Protein AF-A0A2M7H4E1-F1 (afdb_monomer_lite)

Sequence (148 aa):
MEDAEVHVAVVVQKMVNADIAGVIFSVHPVTKDTNQMIIEAGFGLGEALVSGQITPDNYIVHKDSLDIVDTYIGHQKLKIQRDRDGKNETVELNSEQGSLRKLTDDQVKALAQETLLIEKHYGFPVDIEWAMEDGKVYITQARPITTL

Radius of gyration: 16.44 Å; chains: 1; bounding box: 34×48×45 Å

Organism: NCBI:txid2014247

InterPro domains:
  IPR002192 Pyruvate phosphate dikinase, AMP/ATP-binding [PF01326] (3-147)
  IPR006319 Phosphoenolpyruvate synthase [PTHR43030] (2-147)

Structure (mmCIF, N/CA/C/O backbone):
data_AF-A0A2M7H4E1-F1
#
_entry.id   AF-A0A2M7H4E1-F1
#
loop_
_atom_site.group_PDB
_atom_site.id
_atom_site.type_symbol
_atom_site.label_atom_id
_atom_site.label_alt_id
_atom_site.label_comp_id
_atom_site.label_asym_id
_atom_site.label_entity_id
_atom_site.label_seq_id
_atom_site.pdbx_PDB_ins_code
_atom_site.Cartn_x
_atom_site.Cartn_y
_atom_site.Cartn_z
_atom_site.occupancy
_atom_site.B_iso_or_equiv
_atom_site.auth_seq_id
_atom_site.auth_comp_id
_atom_site.auth_asym_id
_atom_site.auth_atom_id
_atom_site.pdbx_PDB_model_num
ATOM 1 N N . MET A 1 1 ? 7.131 -32.845 25.749 1.00 54.28 1 MET A N 1
ATOM 2 C CA . MET A 1 1 ? 6.362 -31.964 24.853 1.00 54.28 1 MET A CA 1
ATOM 3 C C . MET A 1 1 ? 6.097 -32.795 23.625 1.00 54.28 1 MET A C 1
ATOM 5 O O . MET A 1 1 ? 7.062 -33.188 22.989 1.00 54.28 1 MET A O 1
ATOM 9 N N . GLU A 1 2 ? 4.848 -33.201 23.410 1.00 58.53 2 GLU A N 1
ATOM 10 C CA . GLU A 1 2 ? 4.446 -33.810 22.139 1.00 58.53 2 GLU A CA 1
ATOM 11 C C . GLU A 1 2 ? 4.684 -32.787 21.026 1.00 58.53 2 GLU A C 1
ATOM 13 O O . GLU A 1 2 ? 4.291 -31.627 21.168 1.00 58.53 2 GLU A O 1
ATOM 18 N N . ASP A 1 3 ? 5.357 -33.212 19.957 1.00 66.62 3 ASP A N 1
ATOM 19 C CA . ASP A 1 3 ? 5.378 -32.485 18.692 1.00 66.62 3 ASP A CA 1
ATOM 20 C C . ASP A 1 3 ? 3.930 -32.401 18.200 1.00 66.62 3 ASP A C 1
ATOM 22 O O . ASP A 1 3 ? 3.350 -33.397 17.769 1.00 66.62 3 ASP A O 1
ATOM 26 N N . ALA A 1 4 ? 3.310 -31.228 18.334 1.00 75.19 4 ALA A N 1
ATOM 27 C CA . ALA A 1 4 ? 1.997 -30.990 17.757 1.00 75.19 4 ALA A CA 1
ATOM 28 C C . ALA A 1 4 ? 2.107 -31.153 16.235 1.00 75.19 4 ALA A C 1
ATOM 30 O O . ALA A 1 4 ? 2.955 -30.526 15.600 1.00 75.19 4 ALA A O 1
ATOM 31 N N . GLU A 1 5 ? 1.268 -32.010 15.660 1.00 81.56 5 GLU A N 1
ATOM 32 C CA . GLU A 1 5 ? 1.262 -32.294 14.228 1.00 81.56 5 GLU A CA 1
ATOM 33 C C . GLU A 1 5 ? 0.869 -31.017 13.461 1.00 81.56 5 GLU A C 1
ATOM 35 O O . GLU A 1 5 ? -0.271 -30.552 13.516 1.00 81.56 5 GLU A O 1
ATOM 40 N N . VAL A 1 6 ? 1.845 -30.379 12.806 1.00 88.56 6 VAL A N 1
ATOM 41 C CA . VAL A 1 6 ? 1.629 -29.143 12.043 1.00 88.56 6 VAL A CA 1
ATOM 42 C C . VAL A 1 6 ? 1.132 -29.504 10.648 1.00 88.56 6 VAL A C 1
ATOM 44 O O . VAL A 1 6 ? 1.830 -30.159 9.876 1.00 88.56 6 VAL A O 1
ATOM 47 N N . HIS A 1 7 ? -0.059 -29.026 10.297 1.00 92.56 7 HIS A N 1
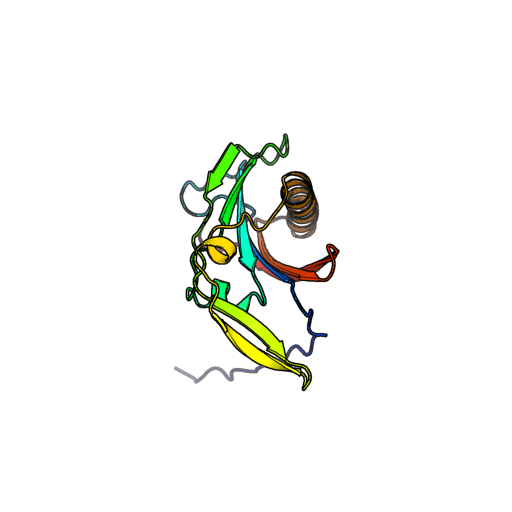ATOM 48 C CA . HIS A 1 7 ? -0.599 -29.136 8.944 1.00 92.56 7 HIS A CA 1
ATOM 49 C C . HIS A 1 7 ? -0.417 -27.823 8.174 1.00 92.56 7 HIS A C 1
ATOM 51 O O . HIS A 1 7 ? -0.523 -26.737 8.742 1.00 92.56 7 HIS A O 1
ATOM 57 N N . VAL A 1 8 ? -0.171 -27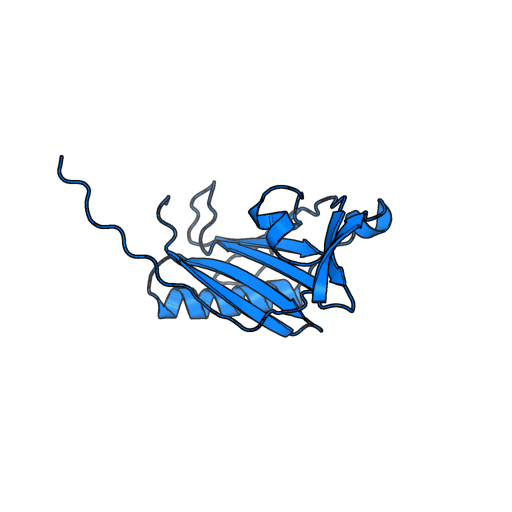.923 6.865 1.00 94.25 8 VAL A N 1
ATOM 58 C CA . VAL A 1 8 ? 0.025 -26.771 5.972 1.00 94.25 8 VAL A CA 1
ATOM 59 C C . VAL A 1 8 ? -1.030 -26.796 4.873 1.00 94.25 8 VAL A C 1
ATOM 61 O O . VAL A 1 8 ? -1.188 -27.798 4.178 1.00 94.25 8 VAL A O 1
ATOM 64 N N . ALA A 1 9 ? -1.729 -25.676 4.695 1.00 95.94 9 ALA A N 1
ATOM 65 C CA . ALA A 1 9 ? -2.583 -25.424 3.541 1.00 95.94 9 ALA A CA 1
ATOM 66 C C . ALA A 1 9 ? -1.875 -24.462 2.580 1.00 95.94 9 ALA A C 1
ATOM 68 O O . ALA A 1 9 ? -1.227 -23.512 3.015 1.00 95.94 9 ALA A O 1
ATOM 69 N N . VAL A 1 10 ? -2.008 -24.701 1.274 1.00 96.38 10 VAL A N 1
ATOM 70 C CA . VAL A 1 10 ? -1.395 -23.868 0.230 1.00 96.38 10 VAL A CA 1
ATOM 71 C C . VAL A 1 10 ? -2.482 -23.071 -0.479 1.00 96.38 10 VAL A C 1
ATOM 73 O O . VAL A 1 10 ? -3.408 -23.648 -1.050 1.00 96.38 10 VAL A O 1
ATOM 76 N N . VAL A 1 11 ? -2.357 -21.743 -0.463 1.00 96.50 11 VAL A N 1
ATOM 77 C CA . VAL A 1 11 ? -3.219 -20.842 -1.236 1.00 96.50 11 VAL A CA 1
ATOM 78 C C . VAL A 1 11 ? -2.659 -20.720 -2.651 1.00 96.50 11 VAL A C 1
ATOM 80 O O . VAL A 1 11 ? -1.509 -20.334 -2.840 1.00 96.50 11 VAL A O 1
ATOM 83 N N . VAL A 1 12 ? -3.478 -21.041 -3.655 1.00 96.62 12 VAL A N 1
ATOM 84 C CA . VAL A 1 12 ? -3.151 -20.830 -5.072 1.00 96.62 12 VAL A CA 1
ATOM 85 C C . VAL A 1 12 ? -4.010 -19.684 -5.590 1.00 96.62 12 VAL A C 1
ATOM 87 O O . VAL A 1 12 ? -5.218 -19.830 -5.765 1.00 96.62 12 VAL A O 1
ATOM 90 N N . GLN A 1 13 ? -3.380 -18.535 -5.822 1.00 95.69 13 GLN A N 1
ATOM 91 C CA . GLN A 1 13 ? -4.037 -17.299 -6.241 1.00 95.69 13 GLN A CA 1
ATOM 92 C C . GLN A 1 13 ? -3.543 -16.859 -7.622 1.00 95.69 13 GLN A C 1
ATOM 94 O O . GLN A 1 13 ? -2.391 -17.084 -7.995 1.00 95.69 13 GLN A O 1
ATOM 99 N N . LYS A 1 14 ? -4.419 -16.206 -8.396 1.00 94.12 14 LYS A N 1
ATOM 100 C CA . LYS A 1 14 ? -4.016 -15.549 -9.642 1.00 94.12 14 LYS A CA 1
ATOM 101 C C . LYS A 1 14 ? -3.044 -14.408 -9.324 1.00 94.12 14 LYS A C 1
ATOM 103 O O . LYS A 1 14 ? -3.386 -13.499 -8.575 1.00 94.12 14 LYS A O 1
ATOM 108 N N . MET A 1 15 ? -1.873 -14.443 -9.951 1.00 93.69 15 MET A N 1
ATOM 109 C CA . MET A 1 15 ? -0.872 -13.385 -9.836 1.00 93.69 15 MET A CA 1
ATOM 110 C C . MET A 1 15 ? -1.369 -12.076 -10.468 1.00 93.69 15 MET A C 1
ATOM 112 O O . MET A 1 15 ? -1.911 -12.096 -11.576 1.00 93.69 15 MET A O 1
ATOM 116 N N . VAL A 1 16 ? -1.151 -10.960 -9.774 1.00 95.31 16 VAL A N 1
ATOM 117 C CA . VAL A 1 16 ? -1.359 -9.595 -10.282 1.00 95.31 16 VAL A CA 1
ATOM 118 C C . VAL A 1 16 ? -0.012 -9.090 -10.800 1.00 95.31 16 VAL A C 1
ATOM 120 O O . VAL A 1 16 ? 0.967 -9.131 -10.052 1.00 95.31 16 VAL A O 1
ATOM 123 N N . ASN A 1 17 ? 0.080 -8.645 -12.058 1.00 94.50 17 ASN A N 1
ATOM 124 C CA . ASN A 1 17 ? 1.335 -8.102 -12.591 1.00 94.50 17 ASN A CA 1
ATOM 125 C C . ASN A 1 17 ? 1.443 -6.632 -12.181 1.00 94.50 17 ASN A C 1
ATOM 127 O O . ASN A 1 17 ? 1.188 -5.727 -12.965 1.00 94.50 17 ASN A O 1
ATOM 131 N N . ALA A 1 18 ? 1.738 -6.420 -10.902 1.00 96.44 18 ALA A N 1
ATOM 132 C CA . ALA A 1 18 ? 1.620 -5.114 -10.281 1.00 96.44 18 ALA A CA 1
ATOM 133 C C . ALA A 1 18 ? 2.640 -4.105 -10.832 1.00 96.44 18 ALA A C 1
ATOM 135 O O . ALA A 1 18 ? 3.849 -4.356 -10.817 1.00 96.44 18 ALA A O 1
ATOM 136 N N . ASP A 1 19 ? 2.145 -2.935 -11.230 1.00 96.00 19 ASP A N 1
ATOM 137 C CA . ASP A 1 19 ? 2.957 -1.747 -11.492 1.00 96.00 19 ASP A CA 1
ATOM 138 C C . ASP A 1 19 ? 3.391 -1.092 -10.176 1.00 96.00 19 ASP A C 1
ATOM 140 O O . ASP A 1 19 ? 4.501 -0.563 -10.062 1.00 96.00 19 ASP A O 1
ATOM 144 N N . ILE A 1 20 ? 2.502 -1.140 -9.181 1.00 98.06 20 ILE A N 1
ATOM 145 C CA . ILE A 1 20 ? 2.678 -0.623 -7.824 1.00 98.06 20 ILE A CA 1
ATOM 146 C C . ILE A 1 20 ? 2.038 -1.623 -6.860 1.00 98.06 20 ILE A C 1
ATOM 148 O O . ILE A 1 20 ? 0.941 -2.120 -7.114 1.00 98.06 20 ILE A O 1
ATOM 152 N N . ALA A 1 21 ? 2.685 -1.889 -5.736 1.00 98.44 21 ALA A N 1
ATOM 153 C CA . ALA A 1 21 ? 2.140 -2.715 -4.670 1.00 98.44 21 ALA A CA 1
ATOM 154 C C . ALA A 1 21 ? 2.508 -2.134 -3.308 1.00 98.44 21 ALA A C 1
ATOM 156 O O . ALA A 1 21 ? 3.400 -1.286 -3.193 1.00 98.44 21 ALA A O 1
ATOM 157 N N . GLY A 1 22 ? 1.808 -2.581 -2.275 1.00 98.25 22 GLY A N 1
ATOM 158 C CA . GLY A 1 22 ? 1.907 -1.936 -0.985 1.00 98.25 22 GLY A CA 1
ATOM 159 C C 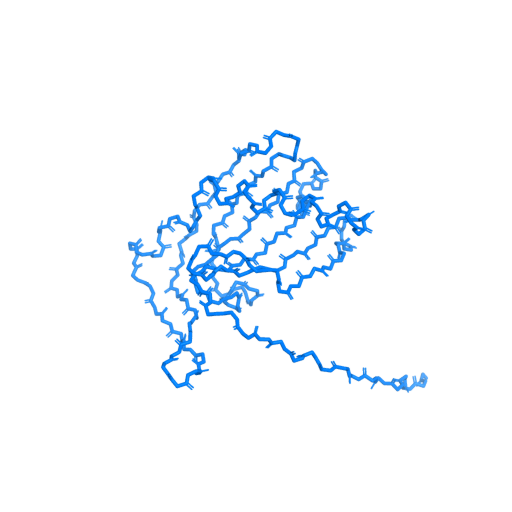. GLY A 1 22 ? 1.275 -2.690 0.161 1.00 98.25 22 GLY A C 1
ATOM 160 O O . GLY A 1 22 ? 0.691 -3.765 -0.001 1.00 98.25 22 GLY A O 1
ATOM 161 N N . VAL A 1 23 ? 1.393 -2.061 1.323 1.00 98.31 23 VAL A N 1
ATOM 162 C CA . VAL A 1 23 ? 0.786 -2.500 2.575 1.00 98.31 23 VAL A CA 1
ATOM 163 C C . VAL A 1 23 ? -0.025 -1.341 3.147 1.00 98.31 23 VAL A C 1
ATOM 165 O O . VAL A 1 23 ? 0.315 -0.176 2.939 1.00 98.31 23 VAL A O 1
ATOM 168 N N . ILE A 1 24 ? -1.126 -1.639 3.829 1.00 98.62 24 ILE A N 1
ATOM 169 C CA . ILE A 1 24 ? -1.922 -0.654 4.560 1.00 98.62 24 ILE A CA 1
ATOM 170 C C . ILE A 1 24 ? -2.127 -1.160 5.972 1.00 98.62 24 ILE A C 1
ATOM 172 O O . ILE A 1 24 ? -2.678 -2.240 6.166 1.00 98.62 24 ILE A O 1
ATOM 176 N N . PHE A 1 25 ? -1.768 -0.341 6.954 1.00 98.38 25 PHE A N 1
ATOM 177 C CA . PHE A 1 25 ? -2.186 -0.557 8.332 1.00 98.38 25 PHE A CA 1
ATOM 178 C C . PHE A 1 25 ? -3.341 0.384 8.630 1.00 98.38 25 PHE A C 1
ATOM 180 O O . PHE A 1 25 ? -3.181 1.607 8.583 1.00 98.38 25 PHE A O 1
ATOM 187 N N . SER A 1 26 ? -4.502 -0.175 8.975 1.00 98.12 26 SER A N 1
ATOM 188 C CA . SER A 1 26 ? -5.671 0.630 9.323 1.00 98.12 26 SER A CA 1
ATOM 189 C C . SER A 1 26 ? -5.483 1.398 10.632 1.00 98.12 26 SER A C 1
ATOM 191 O O . SER A 1 26 ? -6.296 2.250 10.937 1.00 98.12 26 SER A O 1
ATOM 193 N N . VAL A 1 27 ? -4.438 1.147 11.416 1.00 98.00 27 VAL A N 1
ATOM 194 C CA . VAL A 1 27 ? -4.070 1.957 12.585 1.00 98.00 27 VAL A CA 1
ATOM 195 C C . VAL A 1 27 ? -2.593 2.289 12.482 1.00 98.00 27 VAL A C 1
ATOM 197 O O . VAL A 1 27 ? -1.794 1.414 12.148 1.00 98.00 27 VAL A O 1
ATOM 200 N N . HIS A 1 28 ? -2.215 3.530 12.790 1.00 95.62 28 HIS A N 1
ATOM 201 C CA . HIS A 1 28 ? -0.816 3.939 12.731 1.00 95.62 28 HIS A CA 1
ATOM 202 C C . HIS A 1 28 ? 0.045 3.058 13.668 1.00 95.62 28 HIS A C 1
ATOM 204 O O . HIS A 1 28 ? -0.105 3.136 14.888 1.00 95.62 28 HIS A O 1
ATOM 210 N N . PRO A 1 29 ? 1.009 2.266 13.159 1.00 90.62 29 PRO A N 1
ATOM 211 C CA . PRO A 1 29 ? 1.654 1.206 13.944 1.00 90.62 29 PRO A CA 1
ATOM 212 C C . PRO A 1 29 ? 2.597 1.732 15.038 1.00 90.62 29 PRO A C 1
ATOM 214 O O . PRO A 1 29 ? 2.783 1.076 16.060 1.00 90.62 29 PRO A O 1
ATOM 217 N N . VAL A 1 30 ? 3.179 2.924 14.845 1.00 92.06 30 VAL A N 1
ATOM 218 C CA . VAL A 1 30 ? 4.057 3.582 15.834 1.00 92.06 30 VAL A CA 1
ATOM 219 C C . VAL A 1 30 ? 3.280 4.409 16.863 1.00 92.06 30 VAL A C 1
ATOM 221 O O . VAL A 1 30 ? 3.446 4.198 18.062 1.00 92.06 30 VAL A O 1
ATOM 224 N N . THR A 1 31 ? 2.449 5.362 16.425 1.00 93.81 31 THR A N 1
ATOM 225 C CA . THR A 1 31 ? 1.720 6.264 17.337 1.00 93.81 31 THR A CA 1
ATOM 226 C C . THR A 1 31 ? 0.498 5.607 17.974 1.00 93.81 31 THR A C 1
ATOM 228 O O . THR A 1 31 ? 0.030 6.083 19.005 1.00 93.81 31 THR A O 1
ATOM 231 N N . LYS A 1 32 ? -0.004 4.516 17.376 1.00 94.62 32 LYS A N 1
ATOM 232 C CA . LYS A 1 32 ? -1.242 3.818 17.749 1.00 94.62 32 LYS A CA 1
ATOM 233 C C . LYS A 1 32 ? -2.495 4.694 17.657 1.00 94.62 32 LYS A C 1
ATOM 235 O O . LYS A 1 32 ? -3.511 4.374 18.269 1.00 94.62 32 LYS A O 1
ATOM 240 N N . ASP A 1 33 ? -2.439 5.784 16.889 1.00 96.38 33 ASP A N 1
ATOM 241 C CA . ASP A 1 33 ? -3.610 6.621 16.632 1.00 96.38 33 ASP A CA 1
ATOM 242 C C . ASP A 1 33 ? -4.605 5.859 15.749 1.00 96.38 33 ASP A C 1
ATOM 244 O O . ASP A 1 33 ? -4.352 5.596 14.572 1.00 96.38 33 ASP A O 1
ATOM 248 N N . THR A 1 34 ? -5.749 5.492 16.327 1.00 96.25 34 THR A N 1
ATOM 249 C CA . THR A 1 34 ? -6.792 4.719 15.646 1.00 96.25 34 THR A CA 1
ATOM 250 C C . THR A 1 34 ? -7.566 5.528 14.611 1.00 96.25 34 THR A C 1
ATOM 252 O O . THR A 1 34 ? -8.301 4.936 13.820 1.00 96.25 34 THR A O 1
ATOM 255 N N . ASN A 1 35 ? -7.410 6.856 14.607 1.00 97.44 35 ASN A N 1
ATOM 256 C CA . ASN A 1 35 ? -8.012 7.753 13.619 1.00 97.44 35 ASN A CA 1
ATOM 257 C C . ASN A 1 35 ? -7.140 7.910 12.371 1.00 97.44 35 ASN A C 1
ATOM 259 O O . ASN A 1 35 ? -7.561 8.549 11.408 1.00 97.44 35 ASN A O 1
ATOM 263 N N . GLN A 1 36 ? -5.935 7.337 12.376 1.00 97.94 36 GLN A N 1
ATOM 264 C CA . GLN A 1 36 ? -5.003 7.395 11.261 1.00 97.94 36 GLN A CA 1
ATOM 265 C C . GLN A 1 36 ? -4.737 6.001 10.713 1.00 97.94 36 GLN A C 1
ATOM 267 O O . GLN A 1 36 ? -4.584 5.038 11.462 1.00 97.94 36 GLN A O 1
ATOM 272 N N . MET A 1 37 ? -4.629 5.917 9.394 1.00 98.25 37 MET A N 1
ATOM 273 C CA . MET A 1 37 ? -4.058 4.767 8.706 1.00 98.25 37 MET A CA 1
ATOM 274 C C . MET A 1 37 ? -2.783 5.185 7.982 1.00 98.25 37 MET A C 1
ATOM 276 O O . MET A 1 37 ? -2.602 6.360 7.653 1.00 98.25 37 MET A O 1
ATOM 280 N N . ILE A 1 38 ? -1.913 4.217 7.724 1.00 98.44 38 ILE A N 1
ATOM 281 C CA . ILE A 1 38 ? -0.712 4.409 6.914 1.00 98.44 38 ILE A CA 1
ATOM 282 C C . ILE A 1 38 ? -0.787 3.504 5.691 1.00 98.44 38 ILE A C 1
ATOM 284 O O . ILE A 1 38 ? -1.083 2.316 5.807 1.00 98.44 38 ILE A O 1
ATOM 288 N N . ILE A 1 39 ? -0.537 4.089 4.525 1.00 98.69 39 ILE A N 1
ATOM 289 C CA . ILE A 1 39 ? -0.459 3.399 3.242 1.00 98.69 39 ILE A CA 1
ATOM 290 C C . ILE A 1 39 ? 0.992 3.475 2.784 1.00 98.69 39 ILE A C 1
ATOM 292 O O . ILE A 1 39 ? 1.522 4.569 2.586 1.00 98.69 39 ILE A O 1
ATOM 296 N N . GLU A 1 40 ? 1.617 2.320 2.603 1.00 98.56 40 GLU A N 1
ATOM 297 C CA . GLU A 1 40 ? 2.957 2.190 2.041 1.00 98.56 40 GLU A CA 1
ATOM 298 C C . GLU A 1 40 ? 2.857 1.740 0.583 1.00 98.56 40 GLU A C 1
ATOM 300 O O . GLU A 1 40 ? 2.068 0.847 0.265 1.00 98.56 40 GLU A O 1
ATOM 305 N N . ALA A 1 41 ? 3.645 2.336 -0.313 1.00 98.56 41 ALA A N 1
ATOM 306 C CA . ALA A 1 41 ? 3.629 1.997 -1.736 1.00 98.56 41 ALA A CA 1
ATOM 307 C C . ALA A 1 41 ? 5.035 1.937 -2.344 1.00 98.56 41 ALA A C 1
ATOM 309 O O . ALA A 1 41 ? 5.853 2.839 -2.155 1.00 98.56 41 ALA A O 1
ATOM 310 N N . GLY A 1 42 ? 5.291 0.900 -3.139 1.00 98.25 42 GLY A N 1
ATOM 311 C CA . GLY A 1 42 ? 6.513 0.726 -3.921 1.00 98.25 42 GLY A CA 1
ATOM 312 C C . GLY A 1 42 ? 6.211 0.325 -5.363 1.00 98.25 42 GLY A C 1
ATOM 313 O O . GLY A 1 42 ? 5.164 -0.249 -5.654 1.00 98.25 42 GLY A O 1
ATOM 314 N N . PHE A 1 43 ? 7.130 0.624 -6.282 1.00 98.06 43 PHE A N 1
ATOM 315 C CA . PHE A 1 43 ? 7.024 0.165 -7.667 1.00 98.06 43 PHE A CA 1
ATOM 316 C C . PHE A 1 43 ? 7.257 -1.343 -7.776 1.00 98.06 43 PHE A C 1
ATOM 318 O O . PHE A 1 43 ? 8.162 -1.884 -7.133 1.00 98.06 43 PHE A O 1
ATOM 325 N N . GLY A 1 44 ? 6.522 -1.978 -8.686 1.00 97.31 44 GLY A N 1
ATOM 326 C CA . GLY A 1 44 ? 6.592 -3.405 -8.973 1.00 97.31 44 GLY A CA 1
ATOM 327 C C . GLY A 1 44 ? 5.800 -4.265 -7.989 1.00 97.31 44 GLY A C 1
ATOM 328 O O . GLY A 1 44 ? 4.884 -3.805 -7.311 1.00 97.31 44 GLY A O 1
ATOM 329 N N . LEU A 1 45 ? 6.165 -5.543 -7.925 1.00 97.19 45 LEU A N 1
ATOM 330 C CA . LEU A 1 45 ? 5.572 -6.530 -7.031 1.00 97.19 45 LEU A CA 1
ATOM 331 C C . LEU A 1 45 ? 5.875 -6.213 -5.559 1.00 97.19 45 LEU A C 1
ATOM 333 O O . LEU A 1 45 ? 6.980 -5.790 -5.214 1.00 97.19 45 LEU A O 1
ATOM 337 N N . GLY A 1 46 ? 4.919 -6.522 -4.678 1.00 95.00 46 GLY A N 1
ATOM 338 C CA . GLY A 1 46 ? 5.006 -6.227 -3.240 1.00 95.00 46 GLY A CA 1
ATOM 339 C C . GLY A 1 46 ? 6.124 -6.964 -2.496 1.00 95.00 46 GLY A C 1
ATOM 340 O O . GLY A 1 46 ? 6.509 -6.550 -1.407 1.00 95.00 46 GLY A O 1
ATOM 341 N N . GLU A 1 47 ? 6.703 -8.009 -3.094 1.00 94.06 47 GLU A N 1
ATOM 342 C CA . GLU A 1 47 ? 7.781 -8.817 -2.509 1.00 94.06 47 GLU A CA 1
ATOM 343 C C . GLU A 1 47 ? 8.972 -7.967 -2.038 1.00 94.06 47 GLU A C 1
ATOM 345 O O . GLU A 1 47 ? 9.483 -8.172 -0.937 1.00 94.06 47 GLU A O 1
ATOM 350 N N . ALA A 1 48 ? 9.393 -6.974 -2.830 1.00 93.31 48 ALA A N 1
ATOM 351 C CA . ALA A 1 48 ? 10.522 -6.109 -2.481 1.00 93.31 48 ALA A CA 1
ATOM 352 C C . ALA A 1 48 ? 10.237 -5.239 -1.243 1.00 93.31 48 ALA A C 1
ATOM 354 O O . ALA A 1 48 ? 11.142 -4.961 -0.456 1.00 93.31 48 ALA A O 1
ATOM 355 N N . LEU A 1 49 ? 8.979 -4.825 -1.069 1.00 94.88 49 LEU A N 1
ATOM 356 C CA . LEU A 1 49 ? 8.530 -4.025 0.067 1.00 94.88 49 LEU A CA 1
ATOM 357 C C . LEU A 1 49 ? 8.424 -4.892 1.322 1.00 94.88 49 LEU A C 1
ATOM 359 O O . LEU A 1 49 ? 9.059 -4.586 2.326 1.00 94.88 49 LEU A O 1
ATOM 363 N N . VAL A 1 50 ? 7.707 -6.017 1.244 1.00 91.88 50 VAL A N 1
ATOM 364 C CA . VAL A 1 50 ? 7.474 -6.917 2.389 1.00 91.88 50 VAL A CA 1
ATOM 365 C C . VAL A 1 50 ? 8.782 -7.518 2.923 1.00 91.88 50 VAL A C 1
ATOM 367 O O . VAL A 1 50 ? 8.924 -7.746 4.122 1.00 91.88 50 VAL A O 1
ATOM 370 N N . SER A 1 51 ? 9.774 -7.730 2.055 1.00 90.38 51 SER A N 1
ATOM 371 C CA . SER A 1 51 ? 11.114 -8.189 2.451 1.00 90.38 51 SER A CA 1
ATOM 372 C C . SER A 1 51 ? 12.048 -7.077 2.952 1.00 90.38 51 SER A C 1
ATOM 374 O O . SER A 1 51 ? 13.183 -7.366 3.331 1.00 90.38 51 SER A O 1
ATOM 376 N N . GLY A 1 52 ? 11.607 -5.814 2.958 1.00 92.00 52 GLY A N 1
ATOM 377 C CA . GLY A 1 52 ? 12.399 -4.671 3.423 1.00 92.00 52 GLY A CA 1
ATOM 378 C C . GLY A 1 52 ? 13.563 -4.291 2.501 1.00 92.00 52 GLY A C 1
ATOM 379 O O . GLY A 1 52 ? 14.507 -3.634 2.939 1.00 92.00 52 GLY A O 1
ATOM 380 N N . GLN A 1 53 ? 13.529 -4.704 1.230 1.00 90.69 53 GLN A N 1
ATOM 381 C CA . GLN A 1 53 ? 14.587 -4.408 0.254 1.00 90.69 53 GLN A CA 1
ATOM 382 C C . GLN A 1 53 ? 14.507 -2.981 -0.302 1.00 90.69 53 GLN A C 1
ATOM 384 O O . GLN A 1 53 ? 15.472 -2.491 -0.894 1.00 90.69 53 GLN A O 1
ATOM 389 N N . ILE A 1 54 ? 13.366 -2.312 -0.131 1.00 94.31 54 ILE A N 1
ATOM 390 C CA . ILE A 1 54 ? 13.133 -0.952 -0.616 1.00 94.31 54 ILE A CA 1
ATOM 391 C C . ILE A 1 54 ? 12.634 -0.038 0.499 1.00 94.31 54 ILE A C 1
ATOM 393 O O . ILE A 1 54 ? 12.077 -0.485 1.496 1.00 94.31 54 ILE A O 1
ATOM 397 N N . THR A 1 55 ? 12.805 1.265 0.293 1.00 94.50 55 THR A N 1
ATOM 398 C CA . THR A 1 55 ? 12.132 2.299 1.080 1.00 94.50 55 THR A CA 1
ATOM 399 C C . THR A 1 55 ? 10.885 2.740 0.309 1.00 94.50 55 THR A C 1
ATOM 401 O O . THR A 1 55 ? 11.052 3.327 -0.766 1.00 94.50 55 THR A O 1
ATOM 404 N N . PRO A 1 56 ? 9.668 2.435 0.794 1.00 97.38 56 PRO A N 1
ATOM 405 C CA . PRO A 1 56 ? 8.438 2.814 0.111 1.00 97.38 56 PRO A CA 1
ATOM 406 C C . PRO A 1 56 ? 8.128 4.305 0.293 1.00 97.38 56 PRO A C 1
ATOM 408 O O . PRO A 1 56 ? 8.730 4.996 1.120 1.00 97.38 56 PRO A O 1
ATOM 411 N N . ASP A 1 57 ? 7.164 4.794 -0.483 1.00 98.56 57 ASP A N 1
ATOM 412 C CA . ASP A 1 57 ? 6.446 6.009 -0.112 1.00 98.56 57 ASP A CA 1
ATOM 413 C C . ASP A 1 57 ? 5.503 5.694 1.049 1.00 98.56 57 ASP A C 1
ATOM 415 O O . ASP A 1 57 ? 4.879 4.633 1.048 1.00 98.56 57 ASP A O 1
ATOM 419 N N . ASN A 1 58 ? 5.343 6.637 1.976 1.00 98.12 58 ASN A N 1
ATOM 420 C CA . ASN A 1 58 ? 4.399 6.539 3.084 1.00 98.12 58 ASN A CA 1
ATOM 421 C C . ASN A 1 58 ? 3.382 7.672 3.002 1.00 98.12 58 ASN A C 1
ATOM 423 O O . ASN A 1 58 ? 3.755 8.844 2.917 1.00 98.12 58 ASN A O 1
ATOM 427 N N . TYR A 1 59 ? 2.104 7.321 3.088 1.00 98.75 59 TYR A N 1
ATOM 428 C CA . TYR A 1 59 ? 0.990 8.259 3.133 1.00 98.75 59 TYR A CA 1
ATOM 429 C C . TYR A 1 59 ? 0.222 8.039 4.429 1.00 98.75 59 TYR A C 1
ATOM 431 O O . TYR A 1 59 ? -0.326 6.958 4.647 1.00 98.75 59 TYR A O 1
ATOM 439 N N . ILE A 1 60 ? 0.173 9.055 5.289 1.00 98.62 60 ILE A N 1
ATOM 440 C CA . ILE A 1 60 ? -0.654 9.014 6.497 1.00 98.62 60 ILE A CA 1
ATOM 441 C C . ILE A 1 60 ? -1.991 9.663 6.158 1.00 98.62 60 ILE A C 1
ATOM 443 O O . ILE A 1 60 ? -2.025 10.777 5.633 1.00 98.62 60 ILE A O 1
ATOM 447 N N . VAL A 1 61 ? -3.091 8.971 6.445 1.00 98.75 61 VAL A N 1
ATOM 448 C CA . VAL A 1 61 ? -4.447 9.407 6.088 1.00 98.75 61 VAL A CA 1
ATOM 449 C C . VAL A 1 61 ? -5.330 9.442 7.329 1.00 98.75 61 VAL A C 1
ATOM 451 O O . VAL A 1 61 ? -5.380 8.470 8.085 1.00 98.75 61 VAL A O 1
ATOM 454 N N . HIS A 1 62 ? -6.054 10.545 7.528 1.00 98.38 62 HIS A N 1
ATOM 455 C CA . HIS A 1 62 ? -7.081 10.634 8.565 1.00 98.38 62 HIS A CA 1
ATOM 456 C C . HIS A 1 62 ? -8.347 9.898 8.112 1.00 98.38 62 HIS A C 1
ATOM 458 O O . HIS A 1 62 ? -8.888 10.191 7.048 1.00 98.38 62 HIS A O 1
ATOM 464 N N . LYS A 1 63 ? -8.855 8.962 8.917 1.00 97.56 63 LYS A N 1
ATOM 465 C CA . LYS A 1 63 ? -9.953 8.064 8.523 1.00 97.56 63 LYS A CA 1
ATOM 466 C C . LYS A 1 63 ? -11.260 8.782 8.207 1.00 97.56 63 LYS A C 1
ATOM 468 O O . LYS A 1 63 ? -11.917 8.430 7.234 1.00 97.56 63 LYS A O 1
ATOM 473 N N . ASP A 1 64 ? -11.626 9.781 9.010 1.00 95.75 64 ASP A N 1
ATOM 474 C CA . ASP A 1 64 ? -12.942 10.420 8.875 1.00 95.75 64 ASP A CA 1
ATOM 475 C C . ASP A 1 64 ? -13.040 11.333 7.649 1.00 95.75 64 ASP A C 1
ATOM 477 O O . ASP A 1 64 ? -14.058 11.341 6.960 1.00 95.75 64 ASP A O 1
ATOM 481 N N . SER A 1 65 ? -11.993 12.118 7.375 1.00 97.19 65 SER A N 1
ATOM 482 C CA . SER A 1 65 ? -11.980 13.083 6.271 1.00 97.19 65 SER A CA 1
ATOM 483 C C . SER A 1 65 ? -11.337 12.535 5.001 1.00 97.19 65 SER A C 1
ATOM 485 O O . SER A 1 65 ? -11.556 13.086 3.924 1.00 97.19 65 SER A O 1
ATOM 487 N N . LEU A 1 66 ? -10.572 11.442 5.114 1.00 97.62 66 LEU A N 1
ATOM 488 C CA . LEU A 1 66 ? -9.719 10.884 4.062 1.00 97.62 66 LEU A CA 1
ATOM 489 C C . LEU A 1 66 ? -8.645 11.864 3.570 1.00 97.62 66 LEU A C 1
ATOM 491 O O . LEU A 1 66 ? -8.123 11.725 2.462 1.00 97.62 66 LEU A O 1
ATOM 495 N N . ASP A 1 67 ? -8.306 12.862 4.383 1.00 97.94 67 ASP A N 1
ATOM 496 C CA . ASP A 1 67 ? -7.226 13.783 4.067 1.00 97.94 67 ASP A CA 1
ATOM 497 C C . ASP A 1 67 ? -5.875 13.117 4.300 1.00 97.94 67 ASP A C 1
ATOM 499 O O . ASP A 1 67 ? -5.655 12.436 5.306 1.00 97.94 67 ASP A O 1
ATOM 503 N N . ILE A 1 68 ? -4.955 13.355 3.368 1.00 98.56 68 ILE A N 1
ATOM 504 C CA . ILE A 1 68 ? -3.555 12.972 3.512 1.00 98.56 68 ILE A CA 1
ATOM 505 C C . ILE A 1 68 ? -2.920 13.985 4.464 1.00 98.56 68 ILE A C 1
ATOM 507 O O . ILE A 1 68 ? -2.784 15.159 4.121 1.00 98.56 68 ILE A O 1
ATOM 511 N N . VAL A 1 69 ? -2.579 13.542 5.672 1.00 97.69 69 VAL A N 1
ATOM 512 C CA . VAL A 1 69 ? -2.026 14.406 6.727 1.00 97.69 69 VAL A CA 1
ATOM 513 C C . VAL A 1 69 ? -0.510 14.531 6.639 1.00 97.69 69 VAL A C 1
ATOM 515 O O . VAL A 1 69 ? 0.039 15.544 7.062 1.00 97.69 69 VAL A O 1
ATOM 518 N N . ASP A 1 70 ? 0.157 13.522 6.080 1.00 98.06 70 ASP A N 1
ATOM 519 C CA . ASP A 1 70 ? 1.596 13.537 5.838 1.00 98.06 70 ASP A CA 1
ATOM 520 C C . ASP A 1 70 ? 1.957 12.660 4.636 1.00 98.06 70 ASP A C 1
ATOM 522 O O . ASP A 1 70 ? 1.240 11.719 4.276 1.00 98.06 70 ASP A O 1
ATOM 526 N N . THR A 1 71 ? 3.071 12.984 3.989 1.00 98.44 71 THR A N 1
ATOM 527 C CA . THR A 1 71 ? 3.604 12.228 2.859 1.00 98.44 71 THR A CA 1
ATOM 528 C C . THR A 1 71 ? 5.120 12.210 2.902 1.00 98.44 71 THR A C 1
ATOM 530 O O . THR A 1 71 ? 5.778 13.248 2.852 1.00 98.44 71 THR A O 1
ATOM 533 N N . TYR A 1 72 ? 5.673 11.004 2.883 1.00 98.12 72 TYR A N 1
ATOM 534 C CA . TYR A 1 72 ? 7.091 10.763 2.683 1.00 98.12 72 TYR A CA 1
ATOM 535 C C . TYR A 1 72 ? 7.299 10.033 1.356 1.00 98.12 72 TYR A C 1
ATOM 537 O O . TYR A 1 72 ? 6.686 8.995 1.119 1.00 98.12 72 TYR A O 1
ATOM 545 N N . ILE A 1 73 ? 8.169 10.566 0.496 1.00 98.12 73 ILE A N 1
ATOM 546 C CA . ILE A 1 73 ? 8.520 9.941 -0.784 1.00 98.12 73 ILE A CA 1
ATOM 547 C C . ILE A 1 73 ? 9.866 9.237 -0.637 1.00 98.12 73 ILE A C 1
ATOM 549 O O . ILE A 1 73 ? 10.894 9.878 -0.405 1.00 98.12 73 ILE A O 1
ATOM 553 N N . GLY A 1 74 ? 9.846 7.911 -0.761 1.00 95.06 74 GLY A N 1
ATOM 554 C CA . GLY A 1 74 ? 11.025 7.067 -0.627 1.00 95.06 74 GLY A CA 1
ATOM 555 C C . GLY A 1 74 ? 11.824 6.999 -1.926 1.00 95.06 74 GLY A C 1
ATOM 556 O O . GLY A 1 74 ? 11.260 6.949 -3.021 1.00 95.06 74 GLY A O 1
ATOM 557 N N . HIS A 1 75 ? 13.154 6.942 -1.816 1.00 95.19 75 HIS A N 1
ATOM 558 C CA . HIS A 1 75 ? 14.024 6.674 -2.963 1.00 95.19 75 HIS A CA 1
ATOM 559 C C . HIS A 1 75 ? 14.198 5.161 -3.163 1.00 95.19 75 HIS A C 1
ATOM 561 O O . HIS A 1 75 ? 15.028 4.515 -2.513 1.00 95.19 75 HIS A O 1
ATOM 567 N N . GLN A 1 76 ? 13.468 4.596 -4.120 1.00 96.31 76 GLN A N 1
ATOM 568 C CA . GLN A 1 76 ? 13.503 3.170 -4.436 1.00 96.31 76 GLN A CA 1
ATOM 569 C C . GLN A 1 76 ? 14.607 2.850 -5.460 1.00 96.31 76 GLN A C 1
ATOM 571 O O . GLN A 1 76 ? 14.601 3.369 -6.569 1.00 96.31 76 GLN A O 1
ATOM 576 N N . LYS A 1 77 ? 15.563 1.981 -5.107 1.00 96.44 77 LYS A N 1
ATOM 577 C CA . LYS A 1 77 ? 16.707 1.632 -5.983 1.00 96.44 77 LYS A CA 1
ATOM 578 C C . LYS A 1 77 ? 16.437 0.477 -6.946 1.00 96.44 77 LYS A C 1
ATOM 580 O O . LYS A 1 77 ? 17.151 0.321 -7.929 1.00 96.44 77 LYS A O 1
ATOM 585 N N . LEU A 1 78 ? 15.445 -0.351 -6.648 1.00 97.12 78 LEU A N 1
ATOM 586 C CA . LEU A 1 78 ? 15.098 -1.532 -7.430 1.00 97.12 78 LEU A CA 1
ATOM 587 C C . LEU A 1 78 ? 13.601 -1.773 -7.367 1.00 97.12 78 LEU A C 1
ATOM 589 O O . LEU A 1 78 ? 12.956 -1.365 -6.405 1.00 97.12 78 LEU A O 1
ATOM 593 N N . LYS A 1 79 ? 13.060 -2.486 -8.343 1.00 97.38 79 LYS A N 1
ATOM 594 C CA . LYS A 1 79 ? 11.731 -3.092 -8.278 1.00 97.38 79 LYS A CA 1
ATOM 595 C C . LYS A 1 79 ? 11.813 -4.550 -8.704 1.00 97.38 79 LYS A C 1
ATOM 597 O O . LYS A 1 79 ? 12.707 -4.919 -9.461 1.00 97.38 79 LYS A O 1
ATOM 602 N N . ILE A 1 80 ? 10.863 -5.358 -8.251 1.00 97.25 80 ILE A N 1
ATOM 603 C CA . ILE A 1 80 ? 10.656 -6.706 -8.785 1.00 97.25 80 ILE A CA 1
ATOM 604 C C . ILE A 1 80 ? 9.479 -6.634 -9.756 1.00 97.25 80 ILE A C 1
ATOM 606 O O . ILE A 1 80 ? 8.465 -6.016 -9.446 1.00 97.25 80 ILE A O 1
ATOM 610 N N . GLN A 1 81 ? 9.599 -7.232 -10.934 1.00 95.81 81 GLN A N 1
ATOM 611 C CA . GLN A 1 81 ? 8.520 -7.316 -11.922 1.00 95.81 81 GLN A CA 1
ATOM 612 C C . GLN A 1 81 ? 8.468 -8.714 -12.538 1.00 95.81 81 GLN A C 1
ATOM 614 O O . GLN A 1 81 ? 9.367 -9.521 -12.306 1.00 95.81 81 GLN A O 1
ATOM 619 N N . ARG A 1 82 ? 7.426 -9.011 -13.322 1.00 93.50 82 ARG A N 1
ATOM 620 C CA . ARG A 1 82 ? 7.390 -10.243 -14.118 1.00 93.50 82 ARG A CA 1
ATOM 621 C C . ARG A 1 82 ? 7.957 -10.014 -15.508 1.00 93.50 82 ARG A C 1
ATOM 623 O O . ARG A 1 82 ? 7.560 -9.072 -16.192 1.00 93.50 82 ARG A O 1
ATOM 630 N N . ASP A 1 83 ? 8.847 -10.906 -15.917 1.00 91.38 83 ASP A N 1
ATOM 631 C CA . ASP A 1 83 ? 9.340 -10.973 -17.283 1.00 91.38 83 ASP A CA 1
ATOM 632 C C . ASP A 1 83 ? 8.282 -11.581 -18.228 1.00 91.38 83 ASP A C 1
ATOM 634 O O . ASP A 1 83 ? 7.186 -11.992 -17.830 1.00 91.38 83 ASP A O 1
ATOM 638 N N . ARG A 1 84 ? 8.617 -11.652 -19.520 1.00 88.25 84 ARG A N 1
ATOM 639 C CA . ARG A 1 84 ? 7.723 -12.192 -20.560 1.00 88.25 84 ARG A CA 1
ATOM 640 C C . ARG A 1 84 ? 7.462 -13.694 -20.425 1.00 88.25 84 ARG A C 1
ATOM 642 O O . ARG A 1 84 ? 6.440 -14.164 -20.918 1.00 88.25 84 ARG A O 1
ATOM 649 N N . ASP A 1 85 ? 8.360 -14.419 -19.765 1.00 90.81 85 ASP A N 1
ATOM 650 C CA . ASP A 1 85 ? 8.231 -15.851 -19.486 1.00 90.81 85 ASP A CA 1
ATOM 651 C C . ASP A 1 85 ? 7.466 -16.102 -18.174 1.00 90.81 85 ASP A C 1
ATOM 653 O O . ASP A 1 85 ? 7.217 -17.246 -17.784 1.00 90.81 85 ASP A O 1
ATOM 657 N N . GLY A 1 86 ? 7.066 -15.028 -17.489 1.00 86.69 86 GLY A N 1
ATOM 658 C CA . GLY A 1 86 ? 6.323 -15.068 -16.249 1.00 86.69 86 GLY A CA 1
ATOM 659 C C . GLY A 1 86 ? 7.179 -15.329 -15.008 1.00 86.69 86 GLY A C 1
ATOM 660 O O . GLY A 1 86 ? 6.613 -15.660 -13.962 1.00 86.69 86 GLY A O 1
ATOM 661 N N . LYS A 1 87 ? 8.500 -15.195 -15.080 1.00 92.88 87 LYS A N 1
ATOM 662 C CA . LYS A 1 87 ? 9.384 -15.269 -13.911 1.00 92.88 87 LYS A CA 1
ATOM 663 C C . LYS A 1 87 ? 9.526 -13.895 -13.272 1.00 92.88 87 LYS A C 1
ATOM 665 O O . LYS A 1 87 ? 9.380 -12.877 -13.940 1.00 92.88 87 LYS A O 1
ATOM 670 N N . ASN A 1 88 ? 9.819 -13.874 -11.977 1.00 94.75 88 ASN A N 1
ATOM 671 C CA . ASN A 1 88 ? 10.165 -12.634 -11.296 1.00 94.75 88 ASN A CA 1
ATOM 672 C C . ASN A 1 88 ? 11.594 -12.231 -11.681 1.00 94.75 88 ASN A C 1
ATOM 674 O O . ASN A 1 88 ? 12.505 -13.061 -11.655 1.00 94.75 88 ASN A O 1
ATOM 678 N N . GLU A 1 89 ? 11.785 -10.958 -12.000 1.00 95.50 89 GLU A N 1
ATOM 679 C CA . GLU A 1 89 ? 13.085 -10.346 -12.251 1.00 95.50 89 GLU A CA 1
ATOM 680 C C . GLU A 1 89 ? 13.245 -9.066 -11.425 1.00 95.50 89 GLU A C 1
ATOM 682 O O . GLU A 1 89 ? 12.286 -8.319 -11.209 1.00 95.50 89 GLU A O 1
ATOM 687 N N . THR A 1 90 ? 14.472 -8.807 -10.977 1.00 96.81 90 THR A N 1
ATOM 688 C CA . THR A 1 90 ? 14.833 -7.568 -10.284 1.00 96.81 90 THR A CA 1
ATOM 689 C C . THR A 1 90 ? 15.381 -6.569 -11.289 1.00 96.81 90 THR A C 1
ATOM 691 O O . THR A 1 90 ? 16.335 -6.860 -12.008 1.00 96.81 90 THR A O 1
ATOM 694 N N . VAL A 1 91 ? 14.805 -5.372 -11.303 1.00 96.69 91 VAL A N 1
ATOM 695 C CA . VAL A 1 91 ? 15.190 -4.273 -12.189 1.00 96.69 91 VAL A CA 1
ATOM 696 C C . VAL A 1 91 ? 15.666 -3.099 -11.347 1.00 96.69 91 VAL A C 1
ATOM 698 O O . VAL A 1 91 ? 14.943 -2.631 -10.467 1.00 96.69 91 VAL A O 1
ATOM 701 N N . GLU A 1 92 ? 16.871 -2.605 -11.622 1.00 97.38 92 GLU A N 1
ATOM 702 C CA . GLU A 1 92 ? 17.388 -1.387 -10.998 1.00 97.38 92 GLU A CA 1
ATOM 703 C C . GLU A 1 92 ? 16.656 -0.152 -11.535 1.00 97.38 92 GLU A C 1
ATOM 705 O O . GLU A 1 92 ? 16.420 -0.014 -12.737 1.00 97.38 92 GLU A O 1
ATOM 710 N N . LEU A 1 93 ? 16.302 0.756 -10.630 1.00 97.00 93 LEU A N 1
ATOM 711 C CA . LEU A 1 93 ? 15.726 2.050 -10.965 1.00 97.00 93 LEU A CA 1
ATOM 712 C C . LEU A 1 93 ? 16.823 3.104 -10.914 1.00 97.00 93 LEU A C 1
ATOM 714 O O . LEU A 1 93 ? 17.618 3.156 -9.972 1.00 97.00 93 LEU A O 1
ATOM 718 N N . ASN A 1 94 ? 16.845 3.982 -11.914 1.00 96.75 94 ASN A N 1
ATOM 719 C CA . ASN A 1 94 ? 17.702 5.155 -11.832 1.00 96.75 94 ASN A CA 1
ATOM 720 C C . ASN A 1 94 ? 17.170 6.136 -10.767 1.00 96.75 94 ASN A C 1
ATOM 722 O O . ASN A 1 94 ? 16.043 6.012 -10.283 1.00 96.75 94 ASN A O 1
ATOM 726 N N . SER A 1 95 ? 17.986 7.124 -10.393 1.00 93.44 95 SER A N 1
ATOM 727 C CA . SER A 1 95 ? 17.638 8.033 -9.293 1.00 93.44 95 SER A CA 1
ATOM 728 C C . SER A 1 95 ? 16.373 8.861 -9.556 1.00 93.44 95 SER A C 1
ATOM 730 O O . SER A 1 95 ? 15.609 9.120 -8.627 1.00 93.44 95 SER A O 1
ATOM 732 N N . GLU A 1 96 ? 16.116 9.230 -10.813 1.00 95.50 96 GLU A N 1
ATOM 733 C CA . GLU A 1 96 ? 14.905 9.956 -11.202 1.00 95.50 96 GLU A CA 1
ATOM 734 C C . GLU A 1 96 ? 13.665 9.077 -11.006 1.00 95.50 96 GLU A C 1
ATOM 736 O O . GLU A 1 96 ? 12.762 9.447 -10.262 1.00 95.50 96 GLU A O 1
ATOM 741 N N . GLN A 1 97 ? 13.668 7.873 -11.585 1.00 95.88 97 GLN A N 1
ATOM 742 C CA . GLN A 1 97 ? 12.581 6.897 -11.477 1.00 95.88 97 GLN A CA 1
ATOM 743 C C . GLN A 1 97 ? 12.309 6.502 -10.024 1.00 95.88 97 GLN A C 1
ATOM 745 O O . GLN A 1 97 ? 11.160 6.479 -9.593 1.00 95.88 97 GLN A O 1
ATOM 750 N N . GLY A 1 98 ? 13.363 6.211 -9.260 1.00 96.12 98 GLY A N 1
ATOM 751 C CA . GLY A 1 98 ? 13.266 5.783 -7.867 1.00 96.12 98 GLY A CA 1
ATOM 752 C C . GLY A 1 98 ? 12.661 6.829 -6.933 1.00 96.12 98 GLY A C 1
ATOM 753 O O . GLY A 1 98 ? 12.065 6.464 -5.918 1.00 96.12 98 GLY A O 1
ATOM 754 N N . SER A 1 99 ? 12.787 8.108 -7.293 1.00 96.69 99 SER A N 1
ATOM 755 C CA . SER A 1 99 ? 12.286 9.254 -6.523 1.00 96.69 99 SER A CA 1
ATOM 756 C C . SER A 1 99 ? 10.889 9.707 -6.944 1.00 96.69 99 SER A C 1
ATOM 758 O O . SER A 1 99 ? 10.340 10.627 -6.338 1.00 96.69 99 SER A O 1
ATOM 760 N N . LEU A 1 100 ? 10.303 9.101 -7.982 1.00 97.62 100 LEU A N 1
ATOM 761 C CA . LEU A 1 100 ? 8.932 9.405 -8.371 1.00 97.62 100 LEU A CA 1
ATOM 762 C C . LEU A 1 100 ? 7.970 8.968 -7.271 1.00 97.62 100 LEU A C 1
ATOM 764 O O . LEU A 1 100 ? 8.113 7.894 -6.682 1.00 97.62 100 LEU A O 1
ATOM 768 N N . ARG A 1 101 ? 6.959 9.802 -7.041 1.00 97.94 101 ARG A N 1
ATOM 769 C CA . ARG A 1 101 ? 5.811 9.474 -6.204 1.00 97.94 101 ARG A CA 1
ATOM 770 C C . ARG A 1 101 ? 5.022 8.323 -6.838 1.00 97.94 101 ARG A C 1
ATOM 772 O O . ARG A 1 101 ? 4.742 8.369 -8.035 1.00 97.94 101 ARG A O 1
ATOM 779 N N . LYS A 1 102 ? 4.667 7.306 -6.049 1.00 97.94 102 LYS A N 1
ATOM 780 C CA . LYS A 1 102 ? 4.051 6.064 -6.550 1.00 97.94 102 LYS A CA 1
ATOM 781 C C . LYS A 1 102 ? 2.542 6.207 -6.713 1.00 97.94 102 LYS A C 1
ATOM 783 O O . LYS A 1 102 ? 1.991 5.668 -7.661 1.00 97.94 102 LYS A O 1
ATOM 788 N N . LEU A 1 103 ? 1.875 6.946 -5.826 1.00 98.31 103 LEU A N 1
ATOM 789 C CA . LEU A 1 103 ? 0.421 7.109 -5.849 1.00 98.31 103 LEU A CA 1
ATOM 790 C C . LEU A 1 103 ? 0.014 8.573 -5.988 1.00 98.31 103 LEU A C 1
ATOM 792 O O . LEU A 1 103 ? 0.591 9.462 -5.364 1.00 98.31 103 LEU A O 1
ATOM 796 N N . THR A 1 104 ? -1.035 8.812 -6.766 1.00 97.69 104 THR A N 1
ATOM 797 C CA . THR A 1 104 ? -1.771 10.083 -6.764 1.00 97.69 104 THR A CA 1
ATOM 798 C C . THR A 1 104 ? -2.645 10.205 -5.515 1.00 97.69 104 THR A C 1
ATOM 800 O O . THR A 1 104 ? -2.996 9.200 -4.895 1.00 97.69 104 THR A O 1
ATOM 803 N N . ASP A 1 105 ? -3.049 11.427 -5.161 1.00 98.00 105 ASP A N 1
ATOM 804 C CA . ASP A 1 105 ? -3.932 11.662 -4.009 1.00 98.00 105 ASP A CA 1
ATOM 805 C C . ASP A 1 105 ? -5.257 10.892 -4.126 1.00 98.00 105 ASP A C 1
ATOM 807 O O . ASP A 1 105 ? -5.733 10.327 -3.143 1.00 98.00 105 ASP A O 1
ATOM 811 N N . ASP A 1 106 ? -5.823 10.810 -5.332 1.00 96.81 106 ASP A N 1
ATOM 812 C CA . ASP A 1 106 ? -7.071 10.084 -5.582 1.00 96.81 106 ASP A CA 1
ATOM 813 C C . ASP A 1 106 ? -6.905 8.574 -5.369 1.00 96.81 106 ASP A C 1
ATOM 815 O O . ASP A 1 106 ? -7.777 7.930 -4.786 1.00 96.81 106 ASP A O 1
ATOM 819 N N . GLN A 1 107 ? -5.764 8.004 -5.772 1.00 97.69 107 GLN A N 1
ATOM 820 C CA . GLN A 1 107 ? -5.461 6.593 -5.519 1.00 97.69 107 GLN A CA 1
ATOM 821 C C . GLN A 1 107 ? -5.256 6.312 -4.027 1.00 97.69 107 GLN A C 1
ATOM 823 O O . GLN A 1 107 ? -5.750 5.301 -3.531 1.00 97.69 107 GLN A O 1
ATOM 828 N N . VAL A 1 108 ? -4.577 7.207 -3.300 1.00 98.50 108 VAL A N 1
ATOM 829 C CA . VAL A 1 108 ? -4.417 7.101 -1.839 1.00 98.50 108 VAL A CA 1
ATOM 830 C C . VAL A 1 108 ? -5.787 7.119 -1.154 1.00 98.50 108 VAL A C 1
ATOM 832 O O . VAL A 1 108 ? -6.073 6.262 -0.319 1.00 98.50 108 VAL A O 1
ATOM 835 N N . LYS A 1 109 ? -6.671 8.042 -1.548 1.00 97.81 109 LYS A N 1
ATOM 836 C CA . LYS A 1 109 ? -8.034 8.137 -1.005 1.00 97.81 109 LYS A CA 1
ATOM 837 C C . LYS A 1 109 ? -8.884 6.912 -1.330 1.00 97.81 109 LYS A C 1
ATOM 839 O O . LYS A 1 109 ? -9.600 6.434 -0.454 1.00 97.81 109 LYS A O 1
ATOM 844 N N . ALA A 1 110 ? -8.790 6.382 -2.548 1.00 96.75 110 ALA A N 1
ATOM 845 C CA . ALA A 1 110 ? -9.497 5.164 -2.935 1.00 96.75 110 ALA A CA 1
ATOM 846 C C . ALA A 1 110 ? -9.044 3.957 -2.096 1.00 96.75 110 ALA A C 1
ATOM 848 O O . ALA A 1 110 ? -9.876 3.237 -1.550 1.00 96.75 110 ALA A O 1
ATOM 849 N N . LEU A 1 111 ? -7.731 3.777 -1.910 1.00 98.25 111 LEU A N 1
ATOM 850 C CA . LEU A 1 111 ? -7.181 2.731 -1.041 1.00 98.25 111 LEU A CA 1
ATOM 851 C C . LEU A 1 111 ? -7.640 2.889 0.415 1.00 98.25 111 LEU A C 1
ATOM 853 O O . LEU A 1 111 ? -7.996 1.903 1.065 1.00 98.25 111 LEU A O 1
ATOM 857 N N . ALA A 1 112 ? -7.682 4.124 0.920 1.00 98.31 112 ALA A N 1
ATOM 858 C CA . ALA A 1 112 ? -8.176 4.407 2.262 1.00 98.31 112 ALA A CA 1
ATOM 859 C C . ALA A 1 112 ? -9.662 4.039 2.417 1.00 98.31 112 ALA A C 1
ATOM 861 O O . ALA A 1 112 ? -10.042 3.414 3.406 1.00 98.31 112 ALA A O 1
ATOM 862 N N . GLN A 1 113 ? -10.501 4.355 1.426 1.00 97.69 113 GLN A N 1
ATOM 863 C CA . GLN A 1 113 ? -11.920 3.983 1.425 1.00 97.69 113 GLN A CA 1
ATOM 864 C C . GLN A 1 113 ? -12.119 2.466 1.447 1.00 97.69 113 GLN A C 1
ATOM 866 O O . GLN A 1 113 ? -12.875 1.965 2.280 1.00 97.69 113 GLN A O 1
ATOM 871 N N . GLU A 1 114 ? -11.412 1.731 0.586 1.00 97.56 114 GLU A N 1
ATOM 872 C CA . GLU A 1 114 ? -11.465 0.264 0.567 1.00 97.56 114 GLU A CA 1
ATOM 873 C C . GLU A 1 114 ? -11.003 -0.331 1.905 1.00 97.56 114 GLU A C 1
ATOM 875 O O . GLU A 1 114 ? -11.635 -1.241 2.444 1.00 97.56 114 GLU A O 1
ATOM 880 N N . THR A 1 115 ? -9.960 0.245 2.510 1.00 98.25 115 THR A N 1
ATOM 881 C CA . THR A 1 115 ? -9.467 -0.165 3.833 1.00 98.25 115 THR A CA 1
ATOM 882 C C . THR A 1 115 ? -10.535 -0.008 4.912 1.00 98.25 115 THR A C 1
ATOM 884 O O . THR A 1 115 ? -10.728 -0.925 5.707 1.00 98.25 115 THR A O 1
ATOM 887 N N . LEU A 1 116 ? -11.277 1.106 4.928 1.00 98.31 116 LEU A N 1
ATOM 888 C CA . LEU A 1 116 ? -12.370 1.312 5.886 1.00 98.31 116 LEU A CA 1
ATOM 889 C C . LEU A 1 116 ? -13.506 0.300 5.698 1.00 98.31 116 LEU A C 1
ATOM 891 O O . LEU A 1 116 ? -14.095 -0.154 6.680 1.00 98.31 116 LEU A O 1
ATOM 895 N N . LEU A 1 117 ? -13.823 -0.072 4.454 1.00 98.19 117 LEU A N 1
ATOM 896 C CA . LEU A 1 117 ? -14.828 -1.101 4.173 1.00 98.19 117 LEU A CA 1
ATOM 897 C C . LEU A 1 117 ? -14.381 -2.474 4.690 1.00 98.19 117 LEU A C 1
ATOM 899 O O . LEU A 1 117 ? -15.184 -3.186 5.295 1.00 98.19 117 LEU A O 1
ATOM 903 N N . ILE A 1 118 ? -13.106 -2.818 4.503 1.00 98.31 118 ILE A N 1
ATOM 904 C CA . ILE A 1 118 ? -12.508 -4.075 4.969 1.00 98.31 118 ILE A CA 1
ATOM 905 C C . ILE A 1 118 ? -12.430 -4.111 6.501 1.00 98.31 118 ILE A C 1
ATOM 907 O O . ILE A 1 118 ? -12.891 -5.073 7.112 1.00 98.31 118 ILE A O 1
ATOM 911 N N . GLU A 1 119 ? -11.920 -3.052 7.133 1.00 98.19 119 GLU A N 1
ATOM 912 C CA . GLU A 1 119 ? -11.864 -2.909 8.594 1.00 98.19 119 GLU A CA 1
ATOM 913 C C . GLU A 1 119 ? -13.264 -3.034 9.210 1.00 98.19 119 GLU A C 1
ATOM 915 O O . GLU A 1 119 ? -13.470 -3.791 10.159 1.00 98.19 119 GLU A O 1
ATOM 920 N N . LYS A 1 120 ? -14.263 -2.364 8.620 1.00 98.12 120 LYS A N 1
ATOM 921 C CA . LYS A 1 120 ? -15.663 -2.467 9.045 1.00 98.12 120 LYS A CA 1
ATOM 922 C C . LYS A 1 120 ? -16.226 -3.876 8.870 1.00 98.12 120 LYS A C 1
ATOM 924 O O . LYS A 1 120 ? -16.997 -4.320 9.718 1.00 98.12 120 LYS A O 1
ATOM 929 N N . HIS A 1 121 ? -15.891 -4.557 7.775 1.00 98.19 121 HIS A N 1
ATOM 930 C CA . HIS A 1 121 ? -16.352 -5.919 7.510 1.00 98.19 121 HIS A CA 1
ATOM 931 C C . HIS A 1 121 ? -15.831 -6.907 8.558 1.00 98.19 121 HIS A C 1
ATOM 933 O O . HIS A 1 121 ? -16.600 -7.719 9.068 1.00 98.19 121 HIS A O 1
ATOM 939 N N . TYR A 1 122 ? -14.545 -6.816 8.897 1.00 97.56 122 TYR A N 1
ATOM 940 C CA . TYR A 1 122 ? -13.910 -7.700 9.871 1.00 97.56 122 TYR A CA 1
ATOM 941 C C . TYR A 1 122 ? -14.185 -7.307 11.330 1.00 97.56 122 TYR A C 1
ATOM 943 O O . TYR A 1 122 ? -14.190 -8.171 12.206 1.00 97.56 122 TYR A O 1
ATOM 951 N N . GLY A 1 123 ? -14.441 -6.026 11.604 1.00 97.25 123 GLY A N 1
ATOM 952 C CA . GLY A 1 123 ? -14.713 -5.515 12.950 1.00 97.25 123 GLY A CA 1
ATOM 953 C C . GLY A 1 123 ? -13.466 -5.349 13.824 1.00 97.25 123 GLY A C 1
ATOM 954 O O . GLY A 1 123 ? -13.591 -5.199 15.039 1.00 97.25 123 GLY A O 1
ATOM 955 N N . PHE A 1 124 ? -12.272 -5.379 13.230 1.00 96.44 124 PHE A N 1
ATOM 956 C CA . PHE A 1 124 ? -10.992 -5.176 13.908 1.00 96.44 124 PHE A CA 1
ATOM 957 C C . PHE A 1 124 ? -9.996 -4.440 13.000 1.00 96.44 124 PHE A C 1
ATOM 959 O O . PHE A 1 124 ? -10.149 -4.504 11.780 1.00 96.44 124 PHE A O 1
ATOM 966 N N . PRO A 1 125 ? -8.961 -3.786 13.565 1.00 97.94 125 PRO A N 1
ATOM 967 C CA . PRO A 1 125 ? -7.883 -3.187 12.787 1.00 97.94 125 PRO A CA 1
ATOM 968 C C . PRO A 1 125 ? -7.165 -4.199 11.898 1.00 97.94 125 PRO A C 1
ATOM 970 O O . PRO A 1 125 ? -6.807 -5.290 12.349 1.00 97.94 125 PRO A O 1
ATOM 973 N N . VAL A 1 126 ? -6.927 -3.820 10.648 1.00 98.38 126 VAL A N 1
ATOM 974 C CA . VAL A 1 126 ? -6.409 -4.697 9.597 1.00 98.38 126 VAL A CA 1
ATOM 975 C C . VAL A 1 126 ? -5.067 -4.218 9.062 1.00 98.38 126 VAL A C 1
ATOM 977 O O . VAL A 1 126 ? -4.825 -3.024 8.903 1.00 98.38 126 VAL A O 1
ATOM 980 N N . ASP A 1 127 ? -4.213 -5.188 8.771 1.00 98.06 127 ASP A N 1
ATOM 981 C CA . ASP A 1 127 ? -3.029 -5.073 7.932 1.00 98.06 127 ASP A CA 1
ATOM 982 C C . ASP A 1 127 ? -3.356 -5.729 6.582 1.00 98.06 127 ASP A C 1
ATOM 984 O O . ASP A 1 127 ? -3.761 -6.898 6.528 1.00 98.06 127 ASP A O 1
ATOM 988 N N . ILE A 1 128 ? -3.270 -4.946 5.512 1.00 98.44 128 ILE A N 1
ATOM 989 C CA . ILE A 1 128 ? -3.713 -5.301 4.167 1.00 98.44 128 ILE A CA 1
ATOM 990 C C . ILE A 1 128 ? -2.527 -5.251 3.213 1.00 98.44 128 ILE A C 1
ATOM 992 O O . ILE A 1 128 ? -1.902 -4.207 3.065 1.00 98.44 128 ILE A O 1
ATOM 996 N N . GLU A 1 129 ? -2.304 -6.330 2.470 1.00 98.38 129 GLU A N 1
ATOM 997 C CA . GLU A 1 129 ? -1.446 -6.306 1.285 1.00 98.38 129 GLU A CA 1
ATOM 998 C C . GLU A 1 129 ? -2.301 -6.060 0.038 1.00 98.38 129 GLU A C 1
ATOM 1000 O O . GLU A 1 129 ? -3.384 -6.639 -0.129 1.00 98.38 129 GLU A O 1
ATOM 1005 N N . TRP A 1 130 ? -1.810 -5.198 -0.850 1.00 98.56 130 TRP A N 1
ATOM 1006 C CA . TRP A 1 130 ? -2.499 -4.832 -2.082 1.00 98.56 130 TRP A CA 1
ATOM 1007 C C . TRP A 1 130 ? -1.536 -4.697 -3.260 1.00 98.56 130 TRP A C 1
ATOM 1009 O O . TRP A 1 130 ? -0.333 -4.473 -3.115 1.00 98.56 130 TRP A O 1
ATOM 1019 N N . ALA A 1 131 ? -2.100 -4.815 -4.456 1.00 98.12 131 ALA A N 1
ATOM 1020 C CA . ALA A 1 131 ? -1.407 -4.669 -5.725 1.00 98.12 131 ALA A CA 1
ATOM 1021 C C . ALA A 1 131 ? -2.253 -3.845 -6.700 1.00 98.12 131 ALA A C 1
ATOM 1023 O O . ALA A 1 131 ? -3.481 -3.911 -6.675 1.00 98.12 131 ALA A O 1
ATOM 1024 N N . MET A 1 132 ? -1.602 -3.090 -7.579 1.00 97.81 132 MET A N 1
ATOM 1025 C CA . MET A 1 132 ? -2.238 -2.296 -8.623 1.00 97.81 132 MET A CA 1
ATOM 1026 C C . MET A 1 132 ? -1.678 -2.677 -9.993 1.00 97.81 132 MET A C 1
ATOM 1028 O O . MET A 1 132 ? -0.472 -2.619 -10.203 1.00 97.81 132 MET A O 1
ATOM 1032 N N . GLU A 1 133 ? -2.562 -3.050 -10.915 1.00 96.12 133 GLU A N 1
ATOM 1033 C CA . GLU A 1 133 ? -2.254 -3.388 -12.314 1.00 96.12 133 GLU A CA 1
ATOM 1034 C C . GLU A 1 133 ? -3.141 -2.508 -13.200 1.00 96.12 133 GLU A C 1
ATOM 1036 O O . GLU A 1 133 ? -4.365 -2.509 -13.029 1.00 96.12 133 GLU A O 1
ATOM 1041 N N . ASP A 1 134 ? -2.538 -1.705 -14.083 1.00 93.06 134 ASP A N 1
ATOM 1042 C CA . ASP A 1 134 ? -3.250 -0.785 -14.986 1.00 93.06 134 ASP A CA 1
ATOM 1043 C C . ASP A 1 134 ? -4.244 0.147 -14.256 1.00 93.06 134 ASP A C 1
ATOM 1045 O O . ASP A 1 134 ? -5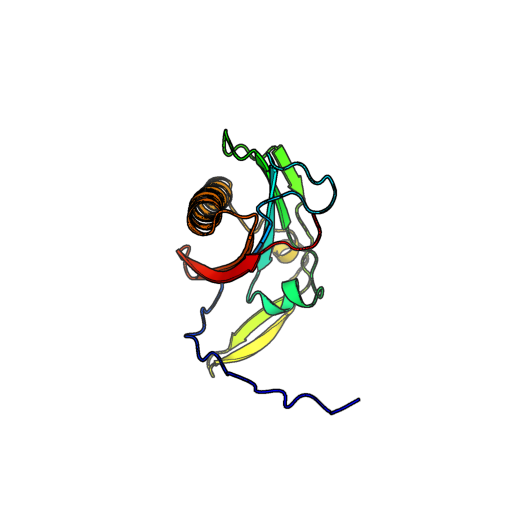.371 0.395 -14.694 1.00 93.06 134 ASP A O 1
ATOM 1049 N N . GLY A 1 135 ? -3.844 0.645 -13.080 1.00 90.25 135 GLY A N 1
ATOM 1050 C CA . GLY A 1 135 ? -4.656 1.536 -12.242 1.00 90.25 135 GLY A CA 1
ATOM 1051 C C . GLY A 1 135 ? -5.771 0.845 -11.448 1.00 90.25 135 GLY A C 1
ATOM 1052 O O . GLY A 1 135 ? -6.443 1.499 -10.650 1.00 90.25 135 GLY A O 1
ATOM 1053 N N . LYS A 1 136 ? -5.963 -0.469 -11.612 1.00 94.62 136 LYS A N 1
ATOM 1054 C CA . LYS A 1 136 ? -6.939 -1.245 -10.846 1.00 94.62 136 LYS A CA 1
ATOM 1055 C C . LYS A 1 136 ? -6.296 -1.870 -9.613 1.00 94.62 136 LYS A C 1
ATOM 1057 O O . LYS A 1 136 ? -5.311 -2.593 -9.723 1.00 94.62 136 LYS A O 1
ATOM 1062 N N . VAL A 1 137 ? -6.903 -1.633 -8.452 1.00 95.69 137 VAL A N 1
ATOM 1063 C CA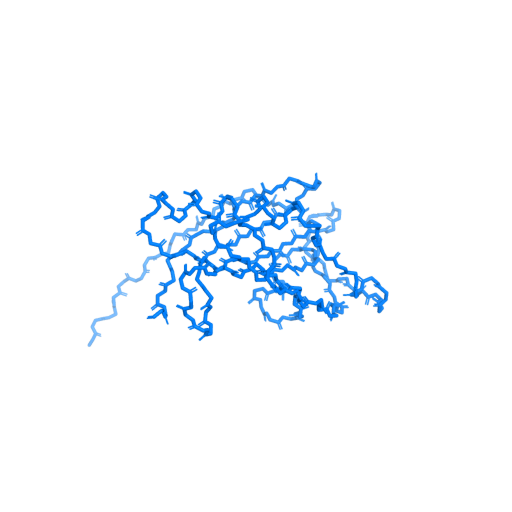 . VAL A 1 137 ? -6.472 -2.187 -7.162 1.00 95.69 137 VAL A CA 1
ATOM 1064 C C . VAL A 1 137 ? -7.021 -3.600 -6.955 1.00 95.69 137 VAL A C 1
ATOM 1066 O O . VAL A 1 137 ? -8.181 -3.891 -7.256 1.00 95.69 137 VAL A O 1
ATOM 1069 N N . TYR A 1 138 ? -6.183 -4.461 -6.390 1.00 97.44 138 TYR A N 1
ATOM 1070 C CA . TYR A 1 138 ? -6.492 -5.808 -5.938 1.00 97.44 138 TYR A CA 1
ATOM 1071 C C . TYR A 1 138 ? -5.985 -5.984 -4.507 1.00 97.44 138 TYR A C 1
ATOM 1073 O O . TYR A 1 138 ? -4.828 -5.687 -4.218 1.00 97.44 138 TYR A O 1
ATOM 1081 N N . ILE A 1 139 ? -6.831 -6.513 -3.626 1.00 97.69 139 ILE A N 1
ATOM 1082 C CA . ILE A 1 139 ? -6.420 -6.931 -2.283 1.00 97.69 139 ILE A CA 1
ATOM 1083 C C . ILE A 1 139 ? -5.873 -8.352 -2.371 1.00 97.69 139 ILE A C 1
ATOM 1085 O O . ILE A 1 139 ? -6.553 -9.245 -2.884 1.00 97.69 139 ILE A O 1
ATOM 1089 N N . THR A 1 140 ? -4.646 -8.563 -1.902 1.00 97.00 140 THR A N 1
ATOM 1090 C CA . THR A 1 140 ? -3.979 -9.871 -1.944 1.00 97.00 140 THR A CA 1
ATOM 1091 C C . THR A 1 140 ? -4.036 -10.581 -0.601 1.00 97.00 140 THR A C 1
ATOM 1093 O O . THR A 1 140 ? -4.145 -11.803 -0.571 1.00 97.00 140 THR A O 1
ATOM 1096 N N . GLN A 1 141 ? -4.035 -9.829 0.500 1.00 97.50 141 GLN A N 1
ATOM 1097 C CA . GLN A 1 141 ? -4.143 -10.363 1.853 1.00 97.50 141 GLN A CA 1
ATOM 1098 C C . GLN A 1 141 ? -4.786 -9.327 2.778 1.00 97.50 141 GLN A C 1
ATOM 1100 O O . GLN A 1 141 ? -4.578 -8.131 2.611 1.00 97.50 141 GLN A O 1
ATOM 1105 N N . ALA A 1 142 ? -5.531 -9.785 3.782 1.00 97.44 142 ALA A N 1
ATOM 1106 C CA . ALA A 1 142 ? -5.974 -8.962 4.902 1.00 97.44 142 ALA A CA 1
ATOM 1107 C C . ALA A 1 142 ? -5.894 -9.791 6.187 1.00 97.44 142 ALA A C 1
ATOM 1109 O O . ALA A 1 142 ? -6.373 -10.926 6.225 1.00 97.44 142 ALA A O 1
ATOM 1110 N N . ARG A 1 143 ? -5.276 -9.244 7.232 1.00 97.25 143 ARG A N 1
ATOM 1111 C CA . ARG A 1 143 ? -5.066 -9.923 8.518 1.00 97.25 143 ARG A CA 1
ATOM 1112 C C . ARG A 1 143 ? -5.263 -8.953 9.688 1.00 97.25 143 ARG A C 1
ATOM 1114 O O . ARG A 1 143 ? -5.122 -7.751 9.491 1.00 97.25 143 ARG A O 1
ATOM 1121 N N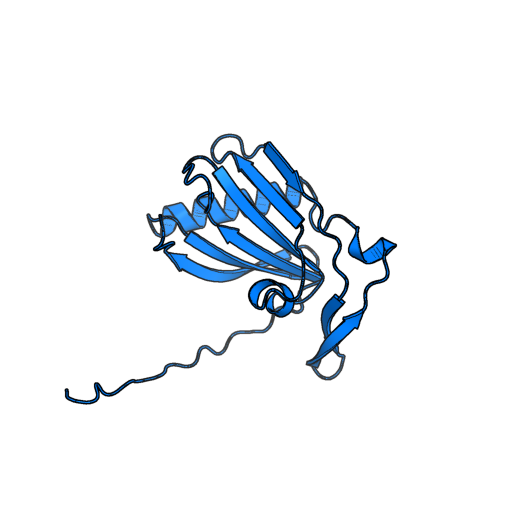 . PRO A 1 144 ? -5.589 -9.429 10.902 1.00 97.50 144 PRO A N 1
ATOM 1122 C CA . PRO A 1 144 ? -5.690 -8.556 12.069 1.00 97.50 144 PRO A CA 1
ATOM 1123 C C . PRO A 1 144 ? -4.329 -7.963 12.457 1.00 97.50 144 PRO A C 1
ATOM 1125 O O . PRO A 1 144 ? -3.315 -8.665 12.434 1.00 97.50 144 PRO A O 1
ATOM 1128 N N . ILE A 1 145 ? -4.314 -6.704 12.901 1.00 95.00 145 ILE A N 1
ATOM 1129 C CA . ILE A 1 145 ? -3.158 -6.129 13.603 1.00 95.00 145 ILE A CA 1
ATOM 1130 C C . ILE A 1 145 ? -3.161 -6.654 15.044 1.00 95.00 145 ILE A C 1
ATOM 1132 O O . ILE A 1 145 ? -4.085 -6.385 15.808 1.00 95.00 145 ILE A O 1
ATOM 1136 N N . THR A 1 146 ? -2.118 -7.386 15.441 1.00 90.00 146 THR A N 1
ATOM 1137 C CA . THR A 1 146 ? -2.024 -8.014 16.776 1.00 90.00 146 THR A CA 1
ATOM 1138 C C . THR A 1 146 ? -1.090 -7.287 17.747 1.00 90.00 146 THR A C 1
ATOM 1140 O O . THR A 1 146 ? -0.870 -7.766 18.855 1.00 90.00 146 THR A O 1
ATOM 1143 N N . THR A 1 147 ? -0.493 -6.168 17.332 1.00 85.19 147 THR A N 1
ATOM 1144 C CA . THR A 1 147 ? 0.572 -5.454 18.067 1.00 85.19 147 THR A CA 1
ATOM 1145 C C . THR A 1 147 ? 0.151 -4.084 18.612 1.00 85.19 147 THR A C 1
ATOM 1147 O O . THR A 1 147 ? 1.006 -3.323 19.078 1.00 85.19 147 THR A O 1
ATOM 1150 N N . LEU A 1 148 ? -1.141 -3.747 18.525 1.00 76.44 148 LEU A N 1
ATOM 1151 C CA . LEU A 1 148 ? -1.704 -2.510 19.081 1.00 76.44 148 LEU A CA 1
ATOM 1152 C C . LEU A 1 148 ? -1.669 -2.500 20.611 1.00 76.44 148 LEU A C 1
ATOM 1154 O O . LEU A 1 148 ? -1.799 -3.570 21.237 1.00 76.44 148 LEU A O 1
#

pLDDT: mean 95.12, std 6.32, range [54.28, 98.75]

Foldseek 3Di:
DPPDDDDDDDDDDDDDQFQKKWKKWCADLVVRHNQKIKIWMDGTDCVCVVVVVFDTKIFIAGLPVRDGPDIDFTQGQWYWGADPVRDIDIDGDDRVRSRDHGDDSVLSSVVSVVLVVVCVVVVATWMWIWGADPNDIDTPDIDHDPND

Secondary structure (DSSP, 8-state):
-------------PPP--SEEEEEESS-TTT--TTEEEEEEEES-THHHHTT-S--EEEEEETTT--EEEEE-----EEEEE-TTS-EEEEEPPHHHHTS-S--HHHHHHHHHHHHHHHHHHTS-EEEEEEEETTEEEEEEEEE----